Protein AF-A0AAP5N4C6-F1 (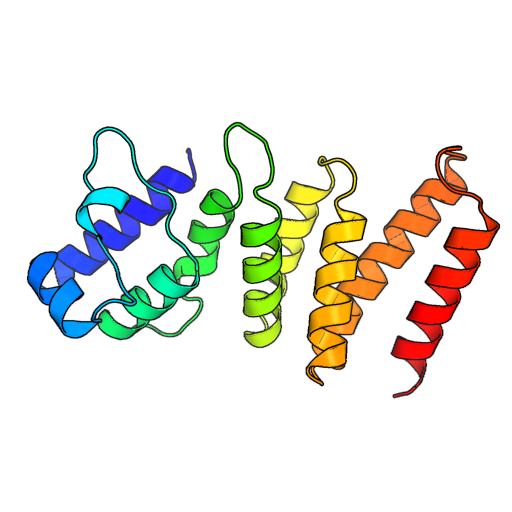afdb_monomer_lite)

Secondary structure (DSSP, 8-state):
--HHHHHHHHHHHHHHHTT--HHHHHHHHGGGT--HHHHHS-SSPPPPPHHHHHHHHHHTTPPTTTTHHHHGGGGEETTEE-HHHHHHHHHHHHHTT-HHHHHHHHHHHTTSTTHHHHHHHHHHHHHHTT-HHHHHHHHHHHHHHHHHHHHTT-TTS-HHHHHHHHHHHHHHHTT-

Organism: NCBI:txid1464

Radius of gyration: 18.82 Å; chains: 1; bounding box: 45×34×50 Å

Sequence (176 aa):
MDSRISLRDELEKAIAETGCTLSQLQEMGGSHVGNLSASLRGKTLRPITIKQLNKLTEVLGLPEGYYYEYYLAECFYKDRVARPRMGTFLYRCAELGKTELIMKAIDMLAECSRYTELLFSVAENLYMNGLLEESILFYEEVIEEEKYIILIGWPSVTIEFLESLSELMLKKITKQ

Structure (mmCIF, N/CA/C/O backbone):
data_AF-A0AAP5N4C6-F1
#
_entry.id   AF-A0AAP5N4C6-F1
#
loop_
_atom_site.group_PDB
_atom_site.id
_atom_site.type_symbol
_atom_site.label_atom_id
_atom_site.label_alt_id
_atom_site.label_comp_id
_atom_site.label_asym_id
_atom_site.label_entity_id
_atom_site.label_seq_id
_atom_site.pdbx_PDB_ins_code
_atom_site.Cartn_x
_atom_site.Cartn_y
_atom_site.Cartn_z
_atom_site.occupancy
_atom_site.B_iso_or_equiv
_atom_site.auth_seq_id
_atom_site.auth_comp_id
_atom_site.auth_asym_id
_atom_site.auth_atom_id
_atom_site.pdbx_PDB_model_num
ATOM 1 N N . MET A 1 1 ? -10.109 16.976 -1.025 1.00 41.62 1 MET A N 1
ATOM 2 C CA . MET A 1 1 ? -10.290 16.312 0.285 1.00 41.62 1 MET A CA 1
ATOM 3 C C . MET A 1 1 ? -9.014 15.535 0.551 1.00 41.62 1 MET A C 1
ATOM 5 O O . MET A 1 1 ? -8.606 14.811 -0.346 1.00 41.62 1 MET A O 1
ATOM 9 N N . ASP A 1 2 ? -8.334 15.753 1.680 1.00 55.31 2 ASP A N 1
ATOM 10 C CA . ASP A 1 2 ? -7.128 14.982 2.024 1.00 55.31 2 ASP A CA 1
ATOM 11 C C . ASP A 1 2 ? -7.552 13.522 2.217 1.00 55.31 2 ASP A C 1
ATOM 13 O O . ASP A 1 2 ? -8.283 13.198 3.150 1.00 55.31 2 ASP A O 1
ATOM 17 N N . SER A 1 3 ? -7.169 12.647 1.295 1.00 58.69 3 SER A N 1
ATOM 18 C CA . SER A 1 3 ? -7.581 11.242 1.275 1.00 58.69 3 SER A CA 1
ATOM 19 C C . SER A 1 3 ? -7.045 10.440 2.474 1.00 58.69 3 SER A C 1
ATOM 21 O O . SER A 1 3 ? -7.503 9.336 2.751 1.00 58.69 3 SER A O 1
ATOM 23 N N . ARG A 1 4 ? -6.126 11.013 3.264 1.00 58.88 4 ARG A N 1
ATOM 24 C CA . ARG A 1 4 ? -5.728 10.452 4.567 1.00 58.88 4 ARG A CA 1
ATOM 25 C C . ARG A 1 4 ? -6.768 10.686 5.661 1.00 58.88 4 ARG A C 1
ATOM 27 O O . ARG A 1 4 ? -6.834 9.906 6.613 1.00 58.88 4 ARG A O 1
ATOM 34 N N . ILE A 1 5 ? -7.570 11.743 5.543 1.00 64.62 5 ILE A N 1
ATOM 35 C CA . ILE A 1 5 ? -8.712 11.979 6.432 1.00 64.62 5 ILE A CA 1
ATOM 36 C C . ILE A 1 5 ? -9.802 10.945 6.115 1.00 64.62 5 ILE A C 1
ATOM 38 O O . ILE A 1 5 ? -10.310 10.311 7.033 1.00 64.62 5 ILE A O 1
ATOM 42 N N . SER A 1 6 ? -10.040 10.642 4.831 1.00 81.75 6 SER A N 1
ATOM 43 C CA . SER A 1 6 ? -11.092 9.693 4.442 1.00 81.75 6 SER A CA 1
ATOM 44 C C . SER A 1 6 ? -10.839 8.249 4.888 1.00 81.75 6 SER A C 1
ATOM 46 O O . SER A 1 6 ? -11.786 7.597 5.310 1.00 81.75 6 SER A O 1
ATOM 48 N N . LEU A 1 7 ? -9.595 7.742 4.893 1.00 89.75 7 LEU A N 1
ATOM 49 C CA . LEU A 1 7 ? -9.329 6.400 5.445 1.00 89.75 7 LEU A CA 1
ATOM 50 C C . LEU A 1 7 ? -9.734 6.302 6.920 1.00 89.75 7 LEU A C 1
ATOM 52 O O . LEU A 1 7 ? -10.310 5.304 7.347 1.00 89.75 7 LEU A O 1
ATOM 56 N N . ARG A 1 8 ? -9.383 7.314 7.716 1.00 89.62 8 ARG A N 1
ATOM 57 C CA . ARG A 1 8 ? -9.650 7.299 9.157 1.00 89.62 8 ARG A CA 1
ATOM 58 C C . ARG A 1 8 ? -11.140 7.427 9.423 1.00 89.62 8 ARG A C 1
ATOM 60 O O . ARG A 1 8 ? -11.640 6.647 10.220 1.00 89.62 8 ARG A O 1
ATOM 67 N N . ASP A 1 9 ? -11.831 8.310 8.708 1.00 89.06 9 ASP A N 1
ATOM 68 C CA . ASP A 1 9 ? -13.282 8.475 8.822 1.00 89.06 9 ASP A CA 1
ATOM 69 C C . ASP A 1 9 ? -14.028 7.166 8.509 1.00 89.06 9 ASP A C 1
ATOM 71 O O . ASP A 1 9 ? -14.894 6.745 9.277 1.00 89.06 9 ASP A O 1
ATOM 75 N N . GLU A 1 10 ? -13.650 6.469 7.431 1.00 91.56 10 GLU A N 1
ATOM 76 C CA . GLU A 1 10 ? -14.257 5.183 7.061 1.00 91.56 10 GLU A CA 1
ATOM 77 C C . GLU A 1 10 ? -13.972 4.081 8.090 1.00 91.56 10 GLU A C 1
ATOM 79 O O . GLU A 1 10 ? -14.859 3.294 8.429 1.00 91.56 10 GLU A O 1
ATOM 84 N N . LEU A 1 11 ? -12.752 4.036 8.637 1.00 91.38 11 LEU A N 1
ATOM 85 C CA . LEU A 1 11 ? -12.414 3.100 9.709 1.00 91.38 11 LEU A CA 1
ATOM 86 C C . LEU A 1 11 ? -13.175 3.420 10.998 1.00 91.38 11 LEU A C 1
ATOM 88 O O . LEU A 1 11 ? -13.686 2.509 11.641 1.00 91.38 11 LEU A O 1
ATOM 92 N N . GLU A 1 12 ? -13.275 4.689 11.392 1.00 90.12 12 GLU A N 1
ATOM 93 C CA . GLU A 1 12 ? -14.011 5.083 12.594 1.00 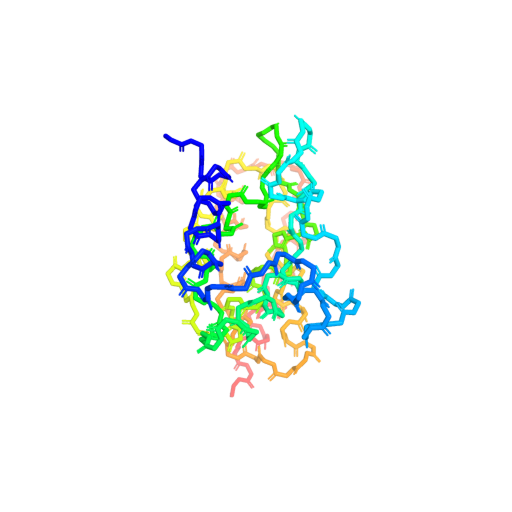90.12 12 GLU A CA 1
ATOM 94 C C . GLU A 1 12 ? -15.504 4.779 12.478 1.00 90.12 12 GLU A C 1
ATOM 96 O O . GLU A 1 12 ? -16.095 4.294 13.446 1.00 90.12 12 GLU A O 1
ATOM 101 N N . LYS A 1 13 ? -16.093 4.998 11.298 1.00 90.69 13 LYS A N 1
ATOM 102 C CA . LYS A 1 13 ? -17.480 4.638 11.009 1.00 90.69 13 LYS A CA 1
ATOM 103 C C . LYS A 1 13 ? -17.701 3.130 11.125 1.00 90.69 13 LYS A C 1
ATOM 105 O O . LYS A 1 13 ? -18.569 2.710 11.885 1.00 90.69 13 LYS A O 1
ATOM 110 N N . ALA A 1 14 ? -16.882 2.324 10.449 1.00 92.00 14 ALA A N 1
ATOM 111 C CA . ALA A 1 14 ? -16.999 0.868 10.504 1.00 92.00 14 ALA A CA 1
ATOM 112 C C . ALA A 1 14 ? -16.809 0.330 11.930 1.00 92.00 14 ALA A C 1
ATOM 114 O O . ALA A 1 14 ? -17.558 -0.529 12.384 1.00 92.00 14 ALA A O 1
ATOM 115 N N . ILE A 1 15 ? -15.855 0.885 12.682 1.00 90.31 15 ILE A N 1
ATOM 116 C CA . ILE A 1 15 ? -15.647 0.541 14.092 1.00 90.31 15 ILE A CA 1
ATOM 117 C C . ILE A 1 15 ? -16.883 0.890 14.927 1.00 90.31 15 ILE A C 1
ATOM 119 O O . ILE A 1 15 ? -17.305 0.078 15.748 1.00 90.31 15 ILE A O 1
ATOM 123 N N . ALA A 1 16 ? -17.487 2.063 14.728 1.00 89.62 16 ALA A N 1
ATOM 124 C CA . ALA A 1 16 ? -18.684 2.459 15.465 1.00 89.62 16 ALA A CA 1
ATOM 125 C C . ALA A 1 16 ? -19.870 1.515 15.198 1.00 89.62 16 ALA A C 1
ATOM 127 O O . ALA A 1 16 ? -20.607 1.187 16.128 1.00 89.62 16 ALA A O 1
ATOM 128 N N . GLU A 1 17 ? -20.014 1.028 13.964 1.00 91.94 17 GLU A N 1
ATOM 129 C CA . GLU A 1 17 ? -21.060 0.077 13.565 1.00 91.94 17 GLU A CA 1
ATOM 130 C C . GLU A 1 17 ? -20.915 -1.298 14.241 1.00 91.94 17 GLU A C 1
ATOM 132 O O . GLU A 1 17 ? -21.917 -1.977 14.457 1.00 91.94 17 GLU A O 1
ATOM 137 N N . THR A 1 18 ? -19.705 -1.693 14.662 1.00 88.88 18 THR A N 1
ATOM 138 C CA . THR A 1 18 ? -19.505 -2.947 15.421 1.00 88.88 18 THR A CA 1
ATOM 139 C C . THR A 1 18 ? -20.046 -2.892 16.853 1.00 88.88 18 THR A C 1
ATOM 141 O O . THR A 1 18 ? -20.232 -3.931 17.483 1.00 88.88 18 THR A O 1
ATOM 144 N N . GLY A 1 19 ? -20.238 -1.691 17.414 1.00 88.19 19 GLY A N 1
ATOM 145 C CA . GLY A 1 19 ? -20.528 -1.499 18.839 1.00 88.19 19 GLY A CA 1
ATOM 146 C C . GLY A 1 19 ? -19.347 -1.793 19.779 1.00 88.19 19 GLY A C 1
ATOM 147 O O . GLY A 1 19 ? -19.492 -1.673 20.997 1.00 88.19 19 GLY A O 1
ATOM 148 N N . CYS A 1 20 ? -18.174 -2.155 19.249 1.00 86.62 20 CYS A N 1
ATOM 149 C CA . CYS A 1 20 ? -16.971 -2.406 20.033 1.00 86.62 20 CYS A CA 1
ATOM 150 C C . CYS A 1 20 ? -16.192 -1.117 20.323 1.00 86.62 20 CYS A C 1
ATOM 152 O O . CYS A 1 20 ? -16.121 -0.180 19.527 1.00 86.62 20 CYS A O 1
ATOM 154 N N . THR A 1 21 ? -15.519 -1.091 21.471 1.00 86.25 21 THR A N 1
ATOM 155 C CA . THR A 1 21 ? -14.496 -0.082 21.764 1.00 86.25 21 THR A CA 1
ATOM 156 C C . THR A 1 21 ? -13.195 -0.395 21.019 1.00 86.25 21 THR A C 1
ATOM 158 O O . THR A 1 21 ? -12.907 -1.549 20.698 1.00 86.25 21 THR A O 1
ATOM 161 N N . LEU A 1 22 ? -12.344 0.620 20.814 1.00 84.19 22 LEU A N 1
ATOM 162 C CA . LEU A 1 22 ? -11.013 0.419 20.222 1.00 84.19 22 LEU A CA 1
ATOM 163 C C . LEU A 1 22 ? -10.186 -0.620 20.991 1.00 84.19 22 LEU A C 1
ATOM 165 O O . LEU A 1 22 ? -9.530 -1.446 20.369 1.00 84.19 22 LEU A O 1
ATOM 169 N N . SER A 1 23 ? -10.263 -0.625 22.327 1.00 84.31 23 SER A N 1
ATOM 170 C CA . SER A 1 23 ? -9.534 -1.593 23.156 1.00 84.31 23 SER A CA 1
ATOM 171 C C . SER A 1 23 ? -9.979 -3.031 22.889 1.00 84.31 23 SER A C 1
ATOM 173 O O . SER A 1 23 ? -9.135 -3.918 22.815 1.00 84.31 23 SER A O 1
ATOM 175 N N . GLN A 1 24 ? -11.283 -3.260 22.710 1.00 86.94 24 GLN A N 1
ATOM 176 C CA . GLN A 1 24 ? -11.820 -4.588 22.399 1.00 86.94 24 GLN A CA 1
ATOM 177 C C . GLN A 1 24 ? -11.373 -5.056 21.011 1.00 86.94 24 GLN A C 1
ATOM 179 O O . GLN A 1 24 ? -10.932 -6.190 20.860 1.00 86.94 24 GLN A O 1
ATOM 184 N N . LEU A 1 25 ? -11.388 -4.175 20.006 1.00 84.81 25 LEU A N 1
ATOM 185 C CA . LEU A 1 25 ? -10.890 -4.515 18.667 1.00 84.81 25 LEU A CA 1
ATOM 186 C C . LEU A 1 25 ? -9.388 -4.820 18.657 1.00 84.81 25 LEU A C 1
ATOM 188 O O . LEU A 1 25 ? -8.933 -5.721 17.953 1.00 84.81 25 LEU A O 1
ATOM 192 N N . GLN A 1 26 ? -8.608 -4.087 19.452 1.00 85.38 26 GLN A N 1
ATOM 193 C CA . GLN A 1 26 ? -7.185 -4.367 19.629 1.00 85.38 26 GLN A CA 1
ATOM 194 C C . GLN A 1 26 ? -6.945 -5.719 20.304 1.00 85.38 26 GLN A C 1
ATOM 196 O O . GLN A 1 26 ? -6.002 -6.411 19.938 1.00 85.38 26 GLN A O 1
ATOM 201 N N . GLU A 1 27 ? -7.784 -6.105 21.265 1.00 85.81 27 GLU A N 1
ATOM 202 C CA . GLU A 1 27 ? -7.718 -7.420 21.902 1.00 85.81 27 GLU A CA 1
ATOM 203 C C . GLU A 1 27 ? -8.055 -8.537 20.903 1.00 85.81 27 GLU A C 1
ATOM 205 O O . GLU A 1 27 ? -7.293 -9.493 20.777 1.00 85.81 27 GLU A O 1
ATOM 210 N N . MET A 1 28 ? -9.117 -8.364 20.108 1.00 84.62 28 MET A N 1
ATOM 211 C CA . MET A 1 28 ? -9.526 -9.319 19.068 1.00 84.62 28 MET A CA 1
ATOM 212 C C . MET A 1 28 ? -8.455 -9.519 17.988 1.00 84.62 28 MET A C 1
ATOM 214 O O . MET A 1 28 ? -8.214 -10.638 17.540 1.00 84.62 28 MET A O 1
ATOM 218 N N . GLY A 1 29 ? -7.802 -8.440 17.552 1.00 80.00 29 GLY A N 1
ATOM 219 C CA . GLY A 1 29 ? -6.779 -8.497 16.508 1.00 80.00 29 GLY A CA 1
ATOM 220 C C . GLY A 1 29 ? -5.340 -8.660 17.007 1.00 80.00 29 GLY A C 1
ATOM 221 O O . GLY A 1 29 ? -4.415 -8.799 16.197 1.00 80.00 29 GLY A O 1
ATOM 222 N N . GLY A 1 30 ? -5.140 -8.641 18.324 1.00 80.88 30 GLY A N 1
ATOM 223 C CA . GLY A 1 30 ? -3.848 -8.767 18.983 1.00 80.88 30 GLY A CA 1
ATOM 224 C C . GLY A 1 30 ? -2.838 -7.669 18.622 1.00 80.88 30 GLY A C 1
ATOM 225 O O . GLY A 1 30 ? -3.158 -6.578 18.141 1.00 80.88 30 GLY A O 1
ATOM 226 N N . SER A 1 31 ? -1.554 -7.976 18.822 1.00 77.25 31 SER A N 1
ATOM 227 C CA . SER A 1 31 ? -0.446 -7.030 18.616 1.00 77.25 31 SER A CA 1
ATOM 228 C C . SER A 1 31 ? -0.308 -6.526 17.171 1.00 77.25 31 SER A C 1
ATOM 230 O O . SER A 1 31 ? 0.305 -5.482 16.945 1.00 77.25 31 SER A O 1
ATOM 232 N N . HIS A 1 32 ? -0.890 -7.227 16.194 1.00 75.25 32 HIS A N 1
ATOM 233 C CA . HIS A 1 32 ? -0.820 -6.878 14.774 1.00 75.25 32 HIS A CA 1
ATOM 234 C C . HIS A 1 32 ? -1.765 -5.751 14.358 1.00 75.25 32 HIS A C 1
ATOM 236 O O . HIS A 1 32 ? -1.449 -5.047 13.402 1.00 75.25 32 HIS A O 1
ATOM 242 N N . VAL A 1 33 ? -2.860 -5.527 15.089 1.00 77.62 33 VAL A N 1
ATOM 243 C CA . VAL A 1 33 ? -3.692 -4.321 14.934 1.00 77.62 33 VAL A CA 1
ATOM 244 C C . VAL A 1 33 ? -2.971 -3.096 15.516 1.00 77.62 33 VAL A C 1
ATOM 246 O O . VAL A 1 33 ? -3.059 -1.984 14.992 1.00 77.62 33 VAL A O 1
ATOM 249 N N . GLY A 1 34 ? -2.143 -3.308 16.543 1.00 77.75 34 GLY A N 1
ATOM 250 C CA . GLY A 1 34 ? -1.327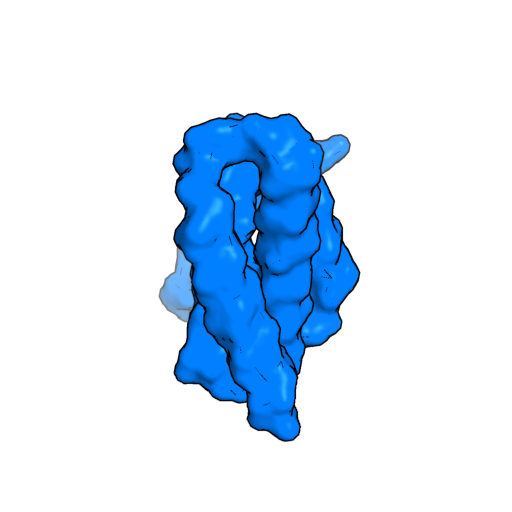 -2.269 17.167 1.00 77.75 34 GLY A CA 1
ATOM 251 C C . GLY A 1 34 ? -2.157 -1.245 17.945 1.00 77.75 34 GLY A C 1
ATOM 252 O O . GLY A 1 34 ? -3.291 -1.506 18.337 1.00 77.75 34 GLY A O 1
ATOM 253 N N . ASN A 1 35 ? -1.583 -0.067 18.216 1.00 81.00 35 ASN A N 1
ATOM 254 C CA . ASN A 1 35 ? -2.288 1.007 18.923 1.00 81.00 35 ASN A CA 1
ATOM 255 C C . ASN A 1 35 ? -3.193 1.808 17.971 1.00 81.00 35 ASN A C 1
ATOM 257 O O . ASN A 1 35 ? -2.735 2.767 17.341 1.00 81.00 35 ASN A O 1
ATOM 261 N N . LEU A 1 36 ? -4.470 1.416 17.880 1.00 79.31 36 LEU A N 1
ATOM 262 C CA . LEU A 1 36 ? -5.457 2.083 17.022 1.00 79.31 36 LEU A CA 1
ATOM 263 C C . LEU A 1 36 ? -5.688 3.537 17.429 1.00 79.31 36 LEU A C 1
ATOM 265 O O . LEU A 1 36 ? -5.740 4.407 16.564 1.00 79.31 36 LEU A O 1
ATOM 269 N N . SER A 1 37 ? -5.737 3.833 18.730 1.00 81.00 37 SER A N 1
ATOM 270 C CA . SER A 1 37 ? -5.960 5.195 19.231 1.00 81.00 37 SER A CA 1
ATOM 271 C C . SER A 1 37 ? -4.905 6.180 18.723 1.00 81.00 37 SER A C 1
ATOM 273 O O . SER A 1 37 ? -5.239 7.299 18.342 1.00 81.00 37 SER A O 1
ATOM 275 N N . ALA A 1 38 ? -3.640 5.757 18.641 1.00 83.06 38 ALA A N 1
ATOM 276 C CA . ALA A 1 38 ? -2.556 6.588 18.113 1.00 83.06 38 ALA A CA 1
ATOM 277 C C . ALA A 1 38 ? -2.661 6.857 16.599 1.00 83.06 38 ALA A C 1
ATOM 279 O O . ALA A 1 38 ? -2.058 7.811 16.103 1.00 83.06 38 ALA A O 1
ATOM 280 N N . SER A 1 39 ? -3.396 6.017 15.870 1.00 85.75 39 SER A N 1
ATOM 281 C CA . SER A 1 39 ? -3.545 6.106 14.414 1.00 85.75 39 SER A CA 1
ATOM 282 C C . SER A 1 39 ? -4.865 6.758 13.991 1.00 85.75 39 SER A C 1
ATOM 284 O O . SER A 1 39 ? -4.914 7.338 12.909 1.00 85.75 39 SER A O 1
ATOM 286 N N . LEU A 1 40 ? -5.897 6.694 14.844 1.00 84.31 40 LEU A N 1
ATOM 287 C CA . LEU A 1 40 ? -7.256 7.172 14.560 1.00 84.31 40 LEU A CA 1
ATOM 288 C C . LEU A 1 40 ? -7.644 8.448 15.331 1.00 84.31 40 LEU A C 1
ATOM 290 O O . LEU A 1 40 ? -8.275 9.319 14.754 1.00 84.31 40 LEU A O 1
ATOM 294 N N . ARG A 1 41 ? -7.243 8.611 16.605 1.00 80.06 41 ARG A N 1
ATOM 295 C CA . ARG A 1 41 ? -7.815 9.638 17.516 1.00 80.06 41 ARG A CA 1
ATOM 296 C C . ARG A 1 41 ? -6.809 10.625 18.126 1.00 80.06 41 ARG A C 1
ATOM 298 O O . ARG A 1 41 ? -7.105 11.296 19.113 1.00 80.06 41 ARG A O 1
ATOM 305 N N . GLY A 1 42 ? -5.593 10.705 17.589 1.00 68.94 42 GLY A N 1
ATOM 306 C CA . GLY A 1 42 ? -4.510 11.534 18.134 1.00 68.94 42 GLY A CA 1
ATOM 307 C C . GLY A 1 42 ? -4.402 12.939 17.526 1.00 68.94 42 GLY A C 1
ATOM 308 O O . GLY A 1 42 ? -4.766 13.158 16.378 1.00 68.94 42 GLY A O 1
ATOM 309 N N . LYS A 1 43 ? -3.787 13.880 18.264 1.00 71.25 43 LYS A N 1
ATOM 310 C CA . LYS A 1 43 ? -3.408 15.218 17.746 1.00 71.25 43 LYS A CA 1
ATOM 311 C C . LYS A 1 43 ? -2.396 15.135 16.592 1.00 71.25 43 LYS A C 1
ATOM 313 O O . LYS A 1 43 ? -2.428 15.949 15.677 1.00 71.25 43 LYS A O 1
ATOM 318 N N . THR A 1 44 ? -1.512 14.140 16.654 1.00 74.88 44 THR A N 1
ATOM 319 C CA . THR A 1 44 ? -0.622 13.738 15.561 1.00 74.88 44 THR A CA 1
ATOM 320 C C . THR A 1 44 ? -0.938 12.289 15.234 1.00 74.88 44 THR A C 1
ATOM 322 O O . THR A 1 44 ? -0.681 11.403 16.051 1.00 74.88 44 THR A O 1
ATOM 325 N N . LEU A 1 45 ? -1.506 12.054 14.057 1.00 81.94 45 LEU A N 1
ATOM 326 C CA . LEU A 1 45 ? -1.930 10.727 13.631 1.00 81.94 45 LEU A CA 1
ATOM 327 C C . LEU A 1 45 ? -0.725 9.924 13.141 1.00 81.94 45 LEU A C 1
ATOM 329 O O . LEU A 1 45 ? 0.009 10.358 12.248 1.00 81.94 45 LEU A O 1
ATOM 333 N N . ARG A 1 46 ? -0.505 8.748 13.735 1.00 83.75 46 ARG A N 1
ATOM 334 C CA . ARG A 1 46 ? 0.505 7.815 13.230 1.00 83.75 46 ARG A CA 1
ATOM 335 C C . ARG A 1 46 ? 0.029 7.212 11.900 1.00 83.75 46 ARG A C 1
ATOM 337 O O . ARG A 1 46 ? -1.163 6.919 11.767 1.00 83.75 46 ARG A O 1
ATOM 344 N N . PRO A 1 47 ? 0.932 7.010 10.925 1.00 83.56 47 PRO A N 1
ATOM 345 C CA . PRO A 1 47 ? 0.584 6.299 9.703 1.00 83.56 47 PRO A CA 1
ATOM 346 C C . PRO A 1 47 ? 0.143 4.869 10.010 1.00 83.56 47 PRO A C 1
ATOM 348 O O . PRO A 1 47 ? 0.780 4.187 10.818 1.00 83.56 47 PRO A O 1
ATOM 351 N N . ILE A 1 48 ? -0.902 4.410 9.330 1.00 88.94 48 ILE A N 1
ATOM 352 C CA . ILE A 1 48 ? -1.358 3.021 9.424 1.00 88.94 48 ILE A CA 1
ATOM 353 C C . ILE A 1 48 ? -0.480 2.181 8.489 1.00 88.94 48 ILE A C 1
ATOM 355 O O . ILE A 1 48 ? -0.247 2.548 7.337 1.00 88.94 48 ILE A O 1
ATOM 359 N N . THR A 1 49 ? 0.067 1.063 8.964 1.00 89.44 49 THR A N 1
ATOM 360 C CA . THR A 1 49 ? 0.755 0.106 8.076 1.00 89.44 49 THR A CA 1
ATOM 361 C C . THR A 1 49 ? -0.261 -0.787 7.369 1.00 89.44 49 THR A C 1
ATOM 363 O O . THR A 1 49 ? -1.317 -1.076 7.925 1.00 89.44 49 THR A O 1
ATOM 366 N N . ILE A 1 50 ? 0.061 -1.282 6.173 1.00 92.38 50 ILE A N 1
ATOM 367 C CA . ILE A 1 50 ? -0.857 -2.151 5.424 1.00 92.38 50 ILE A CA 1
ATOM 368 C C . ILE A 1 50 ? -1.172 -3.444 6.186 1.00 92.38 50 ILE A C 1
ATOM 370 O O . ILE A 1 50 ? -2.300 -3.915 6.172 1.00 92.38 50 ILE A O 1
ATOM 374 N N . LYS A 1 51 ? -0.208 -3.958 6.963 1.00 90.75 51 LYS A N 1
ATOM 375 C CA . LYS A 1 51 ? -0.412 -5.108 7.852 1.00 90.75 51 LYS A CA 1
ATOM 376 C C . LYS A 1 51 ? -1.443 -4.813 8.944 1.00 90.75 51 LYS A C 1
ATOM 378 O O . LYS A 1 51 ? -2.306 -5.646 9.203 1.00 90.75 51 LYS A O 1
ATOM 383 N N . GLN A 1 52 ? -1.361 -3.636 9.570 1.00 91.38 52 GLN A N 1
ATOM 384 C CA . GLN A 1 52 ? -2.357 -3.204 10.555 1.00 91.38 52 GLN A CA 1
ATOM 385 C C . GLN A 1 52 ? -3.727 -3.015 9.911 1.00 91.38 52 GLN A C 1
ATOM 387 O O . GLN A 1 52 ? -4.718 -3.457 10.482 1.00 91.38 52 GLN A O 1
ATOM 392 N N . LEU A 1 53 ? -3.778 -2.402 8.723 1.00 93.69 53 LEU A N 1
ATOM 393 C CA . LEU A 1 53 ? -5.022 -2.218 7.983 1.00 93.69 53 LEU A CA 1
ATOM 394 C C . LEU A 1 53 ? -5.670 -3.563 7.655 1.00 93.69 53 LEU A C 1
ATOM 396 O O . LEU A 1 53 ? -6.839 -3.754 7.966 1.00 93.69 53 LEU A O 1
ATOM 400 N N . ASN A 1 54 ? -4.915 -4.502 7.085 1.00 93.62 54 ASN A N 1
ATOM 401 C CA . ASN A 1 54 ? -5.406 -5.837 6.752 1.00 93.62 54 ASN A CA 1
ATOM 402 C C . ASN A 1 54 ? -5.946 -6.551 7.991 1.00 93.62 54 ASN A C 1
ATOM 404 O O . ASN A 1 54 ? -7.052 -7.081 7.955 1.00 93.62 54 ASN A O 1
ATOM 408 N N . LYS A 1 55 ? -5.212 -6.506 9.112 1.00 92.56 55 LYS A N 1
ATOM 409 C CA . LYS A 1 55 ? -5.670 -7.157 10.342 1.00 92.56 55 LYS A CA 1
ATOM 410 C C . LYS A 1 55 ? -6.923 -6.500 10.915 1.00 92.56 55 LYS A C 1
ATOM 412 O O . LYS A 1 55 ? -7.813 -7.200 11.381 1.00 92.56 55 LYS A O 1
ATOM 417 N N . LEU A 1 56 ? -7.015 -5.172 10.870 1.00 91.81 56 LEU A N 1
ATOM 418 C CA . LEU A 1 56 ? -8.223 -4.461 11.279 1.00 91.81 56 LEU A CA 1
ATOM 419 C C . LEU A 1 56 ? -9.408 -4.812 10.368 1.00 91.81 56 LEU A C 1
ATOM 421 O O . LEU A 1 56 ? -10.490 -5.085 10.866 1.00 91.81 56 LEU A O 1
ATOM 425 N N . THR A 1 57 ? -9.188 -4.869 9.055 1.00 93.81 57 THR A N 1
ATOM 426 C CA . THR A 1 57 ? -10.198 -5.253 8.054 1.00 93.81 57 THR A CA 1
ATOM 427 C C . THR A 1 57 ? -10.734 -6.662 8.326 1.00 93.81 57 THR A C 1
ATOM 429 O O . THR A 1 57 ? -11.944 -6.865 8.335 1.00 93.81 57 THR A O 1
ATOM 432 N N . GLU A 1 58 ? -9.846 -7.606 8.652 1.00 93.19 58 GLU A N 1
ATOM 433 C CA . GLU A 1 58 ? -10.206 -8.971 9.054 1.00 93.19 58 GLU A CA 1
ATOM 434 C C . GLU A 1 58 ? -11.053 -8.989 10.337 1.00 93.19 58 GLU A C 1
ATOM 436 O O . GLU A 1 58 ? -12.083 -9.656 10.383 1.00 93.19 58 GLU A O 1
ATOM 441 N N . VAL A 1 59 ? -10.661 -8.230 11.371 1.00 91.50 59 VAL A N 1
ATOM 442 C CA . VAL A 1 59 ? -11.429 -8.118 12.629 1.00 91.50 59 VAL A CA 1
ATOM 443 C C . VAL A 1 59 ? -12.819 -7.519 12.389 1.00 91.50 59 VAL A C 1
ATOM 445 O O . VAL A 1 59 ? -13.772 -7.899 13.066 1.00 91.50 59 VAL A O 1
ATOM 448 N N . LEU A 1 60 ? -12.949 -6.621 11.411 1.00 91.75 60 LEU A N 1
ATOM 449 C CA . LEU A 1 60 ? -14.225 -6.049 10.974 1.00 91.75 60 LEU A CA 1
ATOM 450 C C . LEU A 1 60 ? -15.047 -7.008 10.088 1.00 91.75 60 LEU A C 1
ATOM 452 O O . LEU A 1 60 ? -16.145 -6.652 9.671 1.00 91.75 60 LEU A O 1
ATOM 456 N N . GLY A 1 61 ? -14.543 -8.212 9.792 1.00 92.75 61 GLY A N 1
ATOM 457 C CA . GLY A 1 61 ? -15.227 -9.202 8.957 1.00 92.75 61 GLY A CA 1
ATOM 458 C C . GLY A 1 61 ? -15.275 -8.836 7.470 1.00 92.75 61 GLY A C 1
ATOM 459 O O . GLY A 1 61 ? -16.121 -9.349 6.739 1.00 92.75 61 GLY A O 1
ATOM 460 N N . LEU A 1 62 ? -14.392 -7.943 7.021 1.00 95.25 62 LEU A N 1
ATOM 461 C CA . LEU A 1 62 ? -14.319 -7.463 5.645 1.00 95.25 62 LEU A CA 1
ATOM 462 C C . LEU A 1 62 ? -13.192 -8.178 4.877 1.00 95.25 62 LEU A C 1
ATOM 464 O O . LEU A 1 62 ? -12.202 -8.605 5.480 1.00 95.25 62 LEU A O 1
ATOM 468 N N . PRO A 1 63 ? -13.307 -8.319 3.543 1.00 95.31 63 PRO A N 1
ATOM 469 C CA . PRO A 1 63 ? -12.273 -8.961 2.738 1.00 95.31 63 PRO A CA 1
ATOM 470 C C . PRO A 1 63 ? -10.998 -8.113 2.674 1.00 95.31 63 PRO A C 1
ATOM 472 O O . PRO A 1 63 ? -11.040 -6.880 2.718 1.00 95.31 63 PRO A O 1
ATOM 475 N N . GLU A 1 64 ? -9.848 -8.766 2.507 1.00 95.44 64 GLU A N 1
ATOM 476 C CA . GLU A 1 64 ? -8.594 -8.048 2.288 1.00 95.44 64 GLU A CA 1
ATOM 477 C C . GLU A 1 64 ? -8.685 -7.138 1.050 1.00 95.44 64 GLU A C 1
ATOM 479 O O . GLU A 1 64 ? -9.324 -7.462 0.048 1.00 95.44 64 GLU A O 1
ATOM 484 N N . GLY A 1 65 ? -8.066 -5.960 1.125 1.00 95.88 65 GLY A N 1
ATOM 485 C CA . GLY A 1 65 ? -8.106 -4.976 0.048 1.00 95.88 65 GLY A CA 1
ATOM 486 C C . GLY A 1 65 ? -9.324 -4.052 0.081 1.00 95.88 65 GLY A C 1
ATOM 487 O O . GLY A 1 65 ? -9.374 -3.120 -0.720 1.00 95.88 65 GLY A O 1
ATOM 488 N N . TYR A 1 66 ? -10.278 -4.250 1.003 1.00 96.31 66 TYR A N 1
ATOM 489 C CA . TYR A 1 66 ? -11.487 -3.420 1.110 1.00 96.31 66 TYR A CA 1
ATOM 490 C C . TYR A 1 66 ? -11.171 -1.920 1.232 1.00 96.31 66 TYR A C 1
ATOM 492 O O . TYR A 1 66 ? -11.752 -1.100 0.531 1.00 96.31 66 TYR A O 1
ATOM 500 N N . TYR A 1 67 ? -10.190 -1.558 2.062 1.00 95.38 67 TYR A N 1
ATOM 501 C CA . TYR A 1 67 ? -9.812 -0.160 2.298 1.00 95.38 67 TYR A CA 1
ATOM 502 C C . TYR A 1 67 ? -8.649 0.345 1.428 1.00 95.38 67 TYR A C 1
ATOM 504 O O . TYR A 1 67 ? -8.127 1.432 1.679 1.00 95.38 67 TYR A O 1
ATOM 512 N N . TYR A 1 68 ? -8.193 -0.413 0.425 1.00 95.62 68 TYR A N 1
ATOM 513 C CA . TYR A 1 68 ? -6.964 -0.072 -0.309 1.00 95.62 68 TYR A CA 1
ATOM 514 C C . TYR A 1 68 ? -7.074 1.219 -1.116 1.00 95.62 68 TYR A C 1
ATOM 516 O O . TYR A 1 68 ? -6.097 1.961 -1.206 1.00 95.62 68 TYR A O 1
ATOM 524 N N . GLU A 1 69 ? -8.265 1.542 -1.617 1.00 92.62 69 GLU A N 1
ATOM 525 C CA . GLU A 1 69 ? -8.491 2.808 -2.312 1.00 92.62 69 GLU A CA 1
ATOM 526 C C . GLU A 1 69 ? -8.223 4.020 -1.405 1.00 92.62 69 GLU A C 1
ATOM 528 O O . GLU A 1 69 ? -7.562 4.976 -1.813 1.00 92.62 69 GLU A O 1
ATOM 533 N N . TYR A 1 70 ? -8.663 3.948 -0.147 1.00 91.69 70 TYR A N 1
ATOM 534 C CA . TYR A 1 70 ? -8.392 4.974 0.858 1.00 91.69 70 TYR A CA 1
ATOM 535 C C . TYR A 1 70 ? -6.935 4.929 1.343 1.00 91.69 70 TYR A C 1
ATOM 537 O O . TYR A 1 70 ? -6.337 5.961 1.650 1.00 91.69 70 TYR A O 1
ATOM 545 N N . TYR A 1 71 ? -6.333 3.738 1.387 1.00 93.31 71 TYR A N 1
ATOM 546 C CA . TYR A 1 71 ? -4.963 3.546 1.859 1.00 93.31 71 TYR A CA 1
ATOM 547 C C . TYR A 1 71 ? -3.893 4.139 0.941 1.00 93.31 71 TYR A C 1
ATOM 549 O O . TYR A 1 71 ? -2.827 4.514 1.429 1.00 93.31 71 TYR A O 1
ATOM 557 N N . LEU A 1 72 ? -4.152 4.273 -0.364 1.00 91.50 72 LEU A N 1
ATOM 558 C CA . LEU A 1 72 ? -3.190 4.863 -1.303 1.00 91.50 72 LEU A CA 1
ATOM 559 C C . LEU A 1 72 ? -2.674 6.228 -0.810 1.00 91.50 72 LEU A C 1
ATOM 561 O O . LEU A 1 72 ? -1.480 6.515 -0.873 1.00 91.50 72 LEU A O 1
ATOM 565 N N . ALA A 1 73 ? -3.548 7.023 -0.198 1.00 86.81 73 ALA A N 1
ATOM 566 C CA . ALA A 1 73 ? -3.209 8.303 0.411 1.00 86.81 73 ALA A CA 1
ATOM 567 C C . ALA A 1 73 ? -2.171 8.205 1.539 1.00 86.81 73 ALA A C 1
ATOM 569 O O . ALA A 1 73 ? -1.310 9.075 1.683 1.00 86.81 73 ALA A O 1
ATOM 570 N N . GLU A 1 74 ? -2.219 7.135 2.338 1.00 87.31 74 GLU A N 1
ATOM 571 C CA . GLU A 1 74 ? -1.245 6.882 3.404 1.00 87.31 74 GLU A CA 1
ATOM 572 C C . GLU A 1 74 ? 0.156 6.637 2.843 1.00 87.31 74 GLU A C 1
ATOM 574 O O . GLU A 1 74 ? 1.137 6.805 3.567 1.00 87.31 74 GLU A O 1
ATOM 579 N N . CYS A 1 75 ? 0.293 6.275 1.565 1.00 90.50 75 CYS A N 1
ATOM 580 C CA . CYS A 1 75 ? 1.589 6.099 0.912 1.00 90.50 75 CYS A CA 1
ATOM 581 C C . CYS A 1 75 ? 2.323 7.422 0.653 1.00 90.50 75 CYS A C 1
ATOM 583 O O . CYS A 1 75 ? 3.510 7.390 0.326 1.00 90.50 75 CYS A O 1
ATOM 585 N N . PHE A 1 76 ? 1.683 8.569 0.894 1.00 86.31 76 PHE A N 1
ATOM 586 C CA . PHE A 1 76 ? 2.271 9.894 0.727 1.00 86.31 76 PHE A CA 1
ATOM 587 C C . PHE A 1 76 ? 2.393 10.639 2.066 1.00 86.31 76 PHE A C 1
ATOM 589 O O . PHE A 1 76 ? 1.536 10.574 2.953 1.00 86.31 76 PHE A O 1
ATOM 596 N N . TYR A 1 77 ? 3.490 11.378 2.238 1.00 81.38 77 TYR A N 1
ATOM 597 C CA . TYR A 1 77 ? 3.719 12.249 3.386 1.00 81.38 77 TYR A CA 1
ATOM 598 C C . TYR A 1 77 ? 4.416 13.545 2.972 1.00 81.38 77 TYR A C 1
ATOM 600 O O . TYR A 1 77 ? 5.546 13.505 2.494 1.00 81.38 77 TYR A O 1
ATOM 608 N N . LYS A 1 78 ? 3.754 14.690 3.213 1.00 78.81 78 LYS A N 1
ATOM 609 C CA . LYS A 1 78 ? 4.229 16.029 2.809 1.00 78.81 78 LYS A CA 1
ATOM 610 C C . LYS A 1 78 ? 4.667 16.044 1.337 1.00 78.81 78 LYS A C 1
ATOM 612 O O . LYS A 1 78 ? 5.807 16.389 1.039 1.00 78.81 78 LYS A O 1
ATOM 617 N N . ASP A 1 79 ? 3.782 15.546 0.473 1.00 75.25 79 ASP A N 1
ATOM 618 C CA . ASP A 1 79 ? 3.966 15.471 -0.984 1.00 75.25 79 ASP A CA 1
ATOM 619 C C . ASP A 1 79 ? 5.171 14.631 -1.435 1.00 75.25 79 ASP A C 1
ATOM 621 O O . ASP A 1 79 ? 5.689 14.779 -2.536 1.00 75.25 79 ASP A O 1
ATOM 625 N N . ARG A 1 80 ? 5.637 13.718 -0.573 1.00 84.56 80 ARG A N 1
ATOM 626 C CA . ARG A 1 80 ? 6.669 12.733 -0.902 1.00 84.56 80 ARG A CA 1
ATOM 627 C C . ARG A 1 80 ? 6.147 11.323 -0.719 1.00 84.56 80 ARG A C 1
ATOM 629 O O . ARG A 1 80 ? 5.473 11.017 0.265 1.00 84.56 80 ARG A O 1
ATOM 636 N N . VAL A 1 81 ? 6.540 10.444 -1.629 1.00 89.94 81 VAL A N 1
ATOM 637 C CA . VAL A 1 81 ? 6.230 9.017 -1.560 1.00 89.94 81 VAL A CA 1
ATOM 638 C C . VAL A 1 81 ? 7.010 8.367 -0.422 1.00 89.94 81 VAL A C 1
ATOM 640 O O . VAL A 1 81 ? 8.243 8.396 -0.374 1.00 89.94 81 VAL A O 1
ATOM 643 N N . ALA A 1 82 ? 6.296 7.700 0.477 1.00 91.56 82 ALA A N 1
ATOM 644 C CA . ALA A 1 82 ? 6.881 6.771 1.427 1.00 91.56 82 ALA A CA 1
ATOM 645 C C . ALA A 1 82 ? 7.187 5.446 0.706 1.00 91.56 82 ALA A C 1
ATOM 647 O O . ALA A 1 82 ? 6.409 4.497 0.792 1.00 91.56 82 ALA A O 1
ATOM 648 N N . ARG A 1 83 ? 8.328 5.383 -0.000 1.00 92.06 83 ARG A N 1
ATOM 649 C CA . ARG A 1 83 ? 8.708 4.260 -0.890 1.00 92.06 83 ARG A CA 1
ATOM 650 C C . ARG A 1 83 ? 8.486 2.864 -0.284 1.00 92.06 83 ARG A C 1
ATOM 652 O O . ARG A 1 83 ? 7.865 2.054 -0.962 1.00 92.06 83 ARG A O 1
ATOM 659 N N . PRO A 1 84 ? 8.872 2.568 0.977 1.00 91.88 84 PRO A N 1
ATOM 660 C CA . PRO A 1 84 ? 8.619 1.244 1.553 1.00 91.88 84 PRO A CA 1
ATOM 661 C C . PRO A 1 84 ? 7.125 0.898 1.661 1.00 91.88 84 PRO A C 1
ATOM 663 O O . PRO A 1 84 ? 6.722 -0.240 1.427 1.00 91.88 84 PRO A O 1
ATOM 666 N N . ARG A 1 85 ? 6.287 1.887 1.997 1.00 93.12 85 ARG A N 1
ATOM 667 C CA . ARG A 1 85 ? 4.838 1.703 2.131 1.00 93.12 85 ARG A CA 1
ATOM 668 C C . ARG A 1 85 ? 4.187 1.535 0.765 1.00 93.12 85 ARG A C 1
ATOM 670 O O . ARG A 1 85 ? 3.401 0.612 0.602 1.00 93.12 85 ARG A O 1
ATOM 677 N N . MET A 1 86 ? 4.575 2.372 -0.198 1.00 95.19 86 MET A N 1
ATOM 678 C CA . MET A 1 86 ? 4.097 2.271 -1.573 1.00 95.19 86 MET A CA 1
ATOM 679 C C . MET A 1 86 ? 4.477 0.927 -2.204 1.00 95.19 86 MET A C 1
ATOM 681 O O . MET A 1 86 ? 3.618 0.263 -2.764 1.00 95.19 86 MET A O 1
ATOM 685 N N . GLY A 1 87 ? 5.722 0.467 -2.044 1.00 96.06 87 GLY A N 1
ATOM 686 C CA . GLY A 1 87 ? 6.142 -0.837 -2.567 1.00 96.06 87 GLY A CA 1
ATOM 687 C C . GLY A 1 87 ? 5.333 -1.994 -1.980 1.00 96.06 87 GLY A C 1
ATOM 688 O O . GLY A 1 87 ? 4.857 -2.850 -2.717 1.00 96.06 87 GLY A O 1
ATOM 689 N N . THR A 1 88 ? 5.093 -1.979 -0.662 1.00 96.12 88 THR A N 1
ATOM 690 C CA . THR A 1 88 ? 4.247 -3.004 -0.021 1.00 96.12 88 THR A CA 1
ATOM 691 C C . THR A 1 88 ? 2.797 -2.921 -0.508 1.00 96.12 88 THR A C 1
ATOM 693 O O . THR A 1 88 ? 2.155 -3.946 -0.710 1.00 96.12 88 THR A O 1
ATOM 696 N N . PHE A 1 89 ? 2.274 -1.709 -0.706 1.00 97.19 89 PHE A N 1
ATOM 697 C CA . PHE A 1 89 ? 0.931 -1.487 -1.236 1.00 97.19 89 PHE A CA 1
ATOM 698 C C . PHE A 1 89 ? 0.766 -2.034 -2.654 1.00 97.19 89 PHE A C 1
ATOM 700 O O . PHE A 1 89 ? -0.175 -2.785 -2.896 1.00 97.19 89 PHE A O 1
ATOM 707 N N . LEU A 1 90 ? 1.693 -1.714 -3.559 1.00 97.94 90 LEU A N 1
ATOM 708 C CA . LEU A 1 90 ? 1.681 -2.201 -4.938 1.00 97.94 90 LEU A CA 1
ATOM 709 C C . LEU A 1 90 ? 1.769 -3.729 -4.990 1.00 97.94 90 LEU A C 1
ATOM 711 O O . LEU A 1 90 ? 0.973 -4.353 -5.682 1.00 97.94 90 LEU A O 1
ATOM 715 N N . TYR A 1 91 ? 2.656 -4.326 -4.188 1.00 98.06 91 TYR A N 1
ATOM 716 C CA . TYR A 1 91 ? 2.780 -5.780 -4.080 1.00 98.06 91 TYR A CA 1
ATOM 717 C C . TYR A 1 91 ? 1.462 -6.440 -3.643 1.00 98.06 91 TYR A C 1
ATOM 719 O O . TYR A 1 91 ? 0.973 -7.341 -4.318 1.00 98.06 91 TYR A O 1
ATOM 727 N N . ARG A 1 92 ? 0.831 -5.953 -2.559 1.00 97.62 92 ARG A N 1
ATOM 728 C CA . ARG A 1 92 ? -0.463 -6.502 -2.105 1.00 97.62 92 ARG A CA 1
ATOM 729 C C . ARG A 1 92 ? -1.582 -6.260 -3.114 1.00 97.62 92 ARG A C 1
ATOM 731 O O . ARG A 1 92 ? -2.456 -7.106 -3.257 1.00 97.62 92 ARG A O 1
ATOM 738 N N . CYS A 1 93 ? -1.593 -5.119 -3.805 1.00 98.00 93 CYS A N 1
ATOM 739 C CA . CYS A 1 93 ? -2.572 -4.875 -4.863 1.00 98.00 93 CYS A CA 1
ATOM 740 C C . CYS A 1 93 ? -2.424 -5.888 -5.999 1.00 98.00 93 CYS A C 1
ATOM 742 O O . CYS A 1 93 ? -3.440 -6.367 -6.496 1.00 98.00 93 CYS A O 1
ATOM 744 N N . ALA A 1 94 ? -1.189 -6.231 -6.368 1.00 97.94 94 ALA A N 1
ATOM 745 C CA . ALA A 1 94 ? -0.903 -7.208 -7.409 1.00 97.94 94 ALA A CA 1
ATOM 746 C C . ALA A 1 94 ? -1.413 -8.603 -7.017 1.00 97.94 94 ALA A C 1
ATOM 748 O O . ALA A 1 94 ? -2.200 -9.185 -7.756 1.00 97.94 94 ALA A O 1
ATOM 749 N N . GLU A 1 95 ? -1.104 -9.065 -5.799 1.00 96.69 95 GLU A N 1
ATOM 750 C CA . GLU A 1 95 ? -1.613 -10.343 -5.265 1.00 96.69 95 GLU A CA 1
ATOM 751 C C . GLU A 1 95 ? -3.148 -10.424 -5.218 1.00 96.69 95 GLU A C 1
ATOM 753 O O . GLU A 1 95 ? -3.725 -11.504 -5.304 1.00 96.69 95 GLU A O 1
ATOM 758 N N . LEU A 1 96 ? -3.823 -9.285 -5.051 1.00 97.00 96 LEU A N 1
ATOM 759 C CA . LEU A 1 96 ? -5.282 -9.205 -4.974 1.00 97.00 96 LEU A CA 1
ATOM 760 C C . LEU A 1 96 ? -5.944 -8.874 -6.323 1.00 97.00 96 LEU A C 1
ATOM 762 O O . LEU A 1 96 ? -7.152 -8.623 -6.351 1.00 97.00 96 LEU A O 1
ATOM 766 N N . GLY A 1 97 ? -5.179 -8.809 -7.420 1.00 96.81 97 GLY A N 1
ATOM 767 C CA . GLY A 1 97 ? -5.685 -8.453 -8.750 1.00 96.81 97 GLY A CA 1
ATOM 768 C C . GLY A 1 97 ? -6.286 -7.043 -8.830 1.00 96.81 97 GLY A C 1
ATOM 769 O O . GLY A 1 97 ? -7.207 -6.790 -9.604 1.00 96.81 97 GLY A O 1
ATOM 770 N N . LYS A 1 98 ? -5.822 -6.105 -7.995 1.00 97.06 98 LYS A N 1
ATOM 771 C CA . LYS A 1 98 ? -6.326 -4.723 -7.908 1.00 97.06 98 LYS A CA 1
ATOM 772 C C . LYS A 1 98 ? -5.662 -3.810 -8.947 1.00 97.06 98 LYS A C 1
ATOM 774 O O . LYS A 1 98 ? -5.156 -2.746 -8.593 1.00 97.06 98 LYS A O 1
ATOM 779 N N . THR A 1 99 ? -5.682 -4.208 -10.217 1.00 96.38 99 THR A N 1
ATOM 780 C CA . THR A 1 99 ? -4.983 -3.524 -11.322 1.00 96.38 99 THR A CA 1
ATOM 781 C C . THR A 1 99 ? -5.332 -2.039 -11.428 1.00 96.38 99 THR A C 1
ATOM 783 O O . THR A 1 99 ? -4.435 -1.210 -11.505 1.00 96.38 99 THR A O 1
ATOM 786 N N . GLU A 1 100 ? -6.608 -1.670 -11.297 1.00 96.00 100 GLU A N 1
ATOM 787 C CA . GLU A 1 100 ? -7.039 -0.260 -11.326 1.00 96.00 100 GLU A CA 1
ATOM 788 C C . GLU A 1 100 ? -6.378 0.598 -10.232 1.00 96.00 100 GLU A C 1
ATOM 790 O O . GLU A 1 100 ? -6.020 1.755 -10.454 1.00 96.00 100 GLU A O 1
ATOM 795 N N . LEU A 1 101 ? -6.176 0.034 -9.033 1.00 95.94 101 LEU A N 1
ATOM 796 C CA . LEU A 1 101 ? -5.493 0.739 -7.945 1.00 95.94 101 LEU A CA 1
ATOM 797 C C . LEU A 1 101 ? -3.984 0.831 -8.176 1.00 95.94 101 LEU A C 1
ATOM 799 O O . LEU A 1 101 ? -3.376 1.812 -7.747 1.00 95.94 101 LEU A O 1
ATOM 803 N N . ILE A 1 102 ? -3.394 -0.163 -8.845 1.00 97.50 102 ILE A N 1
ATOM 804 C CA . ILE A 1 102 ? -1.989 -0.129 -9.264 1.00 97.50 102 ILE A CA 1
ATOM 805 C C . ILE A 1 102 ? -1.789 1.009 -10.262 1.00 97.50 102 ILE A C 1
ATOM 807 O O . ILE A 1 102 ? -0.952 1.869 -10.007 1.00 97.50 102 ILE A O 1
ATOM 811 N N . MET A 1 103 ? -2.604 1.079 -11.319 1.00 95.62 103 MET A N 1
ATOM 812 C CA . MET A 1 103 ? -2.499 2.132 -12.336 1.00 95.62 103 MET A CA 1
ATOM 813 C C . MET A 1 103 ? -2.678 3.523 -11.728 1.00 95.62 103 MET A C 1
ATOM 815 O O . MET A 1 103 ? -1.826 4.388 -11.903 1.00 95.62 103 MET A O 1
ATOM 819 N N . LYS A 1 104 ? -3.695 3.708 -10.875 1.00 94.75 104 LYS A N 1
ATOM 820 C CA . LYS A 1 104 ? -3.894 4.967 -10.138 1.00 94.75 104 LYS A CA 1
ATOM 821 C C . LYS A 1 104 ? -2.676 5.354 -9.295 1.00 94.75 104 LYS A C 1
ATOM 823 O O . LYS A 1 104 ? -2.358 6.534 -9.167 1.00 94.75 104 LYS A O 1
ATOM 828 N N . ALA A 1 105 ? -2.009 4.381 -8.676 1.00 94.69 105 ALA A N 1
ATOM 829 C CA . ALA A 1 105 ? -0.799 4.639 -7.909 1.00 94.69 105 ALA A CA 1
ATOM 830 C C . ALA A 1 105 ? 0.388 4.998 -8.813 1.00 94.69 105 ALA A C 1
ATOM 832 O O . ALA A 1 105 ? 1.140 5.900 -8.456 1.00 94.69 105 ALA A O 1
ATOM 833 N N . ILE A 1 106 ? 0.541 4.337 -9.964 1.00 94.19 106 ILE A N 1
ATOM 834 C CA . ILE A 1 106 ? 1.581 4.635 -10.959 1.00 94.19 106 ILE A CA 1
ATOM 835 C C . ILE A 1 106 ? 1.404 6.050 -11.520 1.00 94.19 106 ILE A C 1
ATOM 837 O O . ILE A 1 106 ? 2.364 6.815 -11.498 1.00 94.19 106 ILE A O 1
ATOM 841 N N . ASP A 1 107 ? 0.182 6.453 -11.872 1.00 92.00 107 ASP A N 1
ATOM 842 C CA . ASP A 1 107 ? -0.117 7.815 -12.335 1.00 92.00 107 ASP A CA 1
ATOM 843 C C . ASP A 1 107 ? 0.322 8.874 -11.312 1.00 92.00 107 ASP A C 1
ATOM 845 O O . ASP A 1 107 ? 0.946 9.878 -11.649 1.00 92.00 107 ASP A O 1
ATOM 849 N N . MET A 1 108 ? 0.053 8.630 -10.024 1.00 90.50 108 MET A N 1
ATOM 850 C CA . MET A 1 108 ? 0.496 9.518 -8.943 1.00 90.50 108 MET A CA 1
ATOM 851 C C . MET A 1 108 ? 2.018 9.490 -8.729 1.00 90.50 108 MET A C 1
ATOM 853 O O . MET A 1 108 ? 2.593 10.441 -8.195 1.00 90.50 108 MET A O 1
ATOM 857 N N . LEU A 1 109 ? 2.677 8.384 -9.077 1.00 90.50 109 LEU A N 1
ATOM 858 C CA . LEU A 1 109 ? 4.120 8.203 -8.957 1.00 90.50 109 LEU A CA 1
ATOM 859 C C . LEU A 1 109 ? 4.896 8.797 -10.132 1.00 90.50 109 LEU A C 1
ATOM 861 O O . LEU A 1 109 ? 6.064 9.123 -9.930 1.00 90.50 109 LEU A O 1
ATOM 865 N N . ALA A 1 110 ? 4.282 8.965 -11.303 1.00 85.81 110 ALA A N 1
ATOM 866 C CA . ALA A 1 110 ? 4.938 9.478 -12.506 1.00 85.81 110 ALA A CA 1
ATOM 867 C C . ALA A 1 110 ? 5.565 10.871 -12.295 1.00 85.81 110 ALA A C 1
ATOM 869 O O . ALA A 1 110 ? 6.600 11.198 -12.870 1.00 85.81 110 ALA A O 1
ATOM 870 N N . GLU A 1 111 ? 5.001 11.677 -11.391 1.00 81.56 111 GLU A N 1
ATOM 871 C CA . GLU A 1 111 ? 5.552 12.985 -11.008 1.00 81.56 111 GLU A CA 1
ATOM 872 C C . GLU A 1 111 ? 6.742 12.893 -10.026 1.00 81.56 111 GLU A C 1
ATOM 874 O O . GLU A 1 111 ? 7.407 13.890 -9.728 1.00 81.56 111 GLU A O 1
ATOM 879 N N . CYS A 1 112 ? 7.031 11.704 -9.488 1.00 82.50 112 CYS A N 1
ATOM 880 C CA . CYS A 1 112 ? 8.062 11.479 -8.480 1.00 82.50 112 CYS A CA 1
ATOM 881 C C . CYS A 1 112 ? 9.377 10.994 -9.098 1.00 82.50 112 CYS A C 1
ATOM 883 O O . CYS A 1 112 ? 9.428 10.065 -9.899 1.00 82.50 112 CYS A O 1
ATOM 885 N N . SER A 1 113 ? 10.499 11.548 -8.632 1.00 77.50 113 SER A N 1
ATOM 886 C CA . SER A 1 113 ? 11.811 11.106 -9.103 1.00 77.50 113 SER A CA 1
ATOM 887 C C . SER A 1 113 ? 12.091 9.638 -8.754 1.00 77.50 113 SER A C 1
ATOM 889 O O . SER A 1 113 ? 11.858 9.179 -7.629 1.00 77.50 113 SER A O 1
ATOM 891 N N . ARG A 1 114 ? 12.665 8.907 -9.721 1.00 79.88 114 ARG A N 1
ATOM 892 C CA . ARG A 1 114 ? 13.117 7.512 -9.559 1.00 79.88 114 ARG A CA 1
ATOM 893 C C . ARG A 1 114 ? 11.988 6.563 -9.134 1.00 79.88 114 ARG A C 1
ATOM 895 O O . ARG A 1 114 ? 12.222 5.676 -8.306 1.00 79.88 114 ARG A O 1
ATOM 902 N N . TYR A 1 115 ? 10.764 6.779 -9.619 1.00 86.94 115 TYR A N 1
ATOM 903 C CA . TYR A 1 115 ? 9.637 5.891 -9.331 1.00 86.94 115 TYR A CA 1
ATOM 904 C C . TYR A 1 115 ? 9.767 4.538 -10.049 1.00 86.94 115 TYR A C 1
ATOM 906 O O . TYR A 1 115 ? 9.409 3.516 -9.470 1.00 86.94 115 TYR A O 1
ATOM 914 N N . THR A 1 116 ? 10.397 4.503 -11.226 1.00 89.06 116 THR A N 1
ATOM 915 C CA . THR A 1 116 ? 10.722 3.272 -11.969 1.00 89.06 116 THR A CA 1
ATOM 916 C C . THR A 1 116 ? 11.541 2.281 -11.150 1.00 89.06 116 THR A C 1
ATOM 918 O O . THR A 1 116 ? 11.260 1.092 -11.159 1.00 89.06 116 THR A O 1
ATOM 921 N N . GLU A 1 117 ? 12.488 2.750 -10.335 1.00 90.31 117 GLU A N 1
ATOM 922 C CA . GLU A 1 117 ? 13.239 1.878 -9.419 1.00 90.31 117 GLU A CA 1
ATOM 923 C C . GLU A 1 117 ? 12.350 1.214 -8.360 1.00 90.31 117 GLU A C 1
ATOM 925 O O . GLU A 1 117 ? 12.634 0.105 -7.909 1.00 90.31 117 GLU A O 1
ATOM 930 N N . LEU A 1 118 ? 11.292 1.903 -7.916 1.00 93.25 118 LEU A N 1
ATOM 931 C CA . LEU A 1 118 ? 10.314 1.321 -7.002 1.00 93.25 118 LEU A CA 1
ATOM 932 C C . LEU A 1 118 ? 9.486 0.254 -7.724 1.00 93.25 118 LEU A C 1
ATOM 934 O O . LEU A 1 118 ? 9.326 -0.830 -7.170 1.00 93.25 118 LEU A O 1
ATOM 938 N N . LEU A 1 119 ? 9.007 0.540 -8.939 1.00 95.50 119 LEU A N 1
ATOM 939 C CA . LEU A 1 119 ? 8.246 -0.419 -9.746 1.00 95.50 119 LEU A CA 1
ATOM 940 C C . LEU A 1 119 ? 9.083 -1.659 -10.069 1.00 95.50 119 LEU A C 1
ATOM 942 O O . LEU A 1 119 ? 8.640 -2.772 -9.804 1.00 95.50 119 LEU A O 1
ATOM 946 N N . PHE A 1 120 ? 10.331 -1.475 -10.500 1.00 93.50 120 PHE A N 1
ATOM 947 C CA . PHE A 1 120 ? 11.273 -2.564 -10.743 1.00 93.50 120 PHE A CA 1
ATOM 948 C C . PHE A 1 120 ? 11.504 -3.408 -9.484 1.00 93.50 120 PHE A C 1
ATOM 950 O O . PHE A 1 120 ? 11.466 -4.634 -9.533 1.00 93.50 120 PHE A O 1
ATOM 957 N N . SER A 1 121 ? 11.680 -2.769 -8.321 1.00 95.31 121 SER A N 1
ATOM 958 C CA . SER A 1 121 ? 11.816 -3.495 -7.055 1.00 95.31 121 SER A CA 1
ATOM 959 C C . SER A 1 121 ? 10.568 -4.305 -6.693 1.00 95.31 121 SER A C 1
ATOM 961 O O . SER A 1 121 ? 10.710 -5.344 -6.048 1.00 95.31 121 SER A O 1
ATOM 963 N N . VAL A 1 122 ? 9.366 -3.836 -7.039 1.00 97.44 122 VAL A N 1
ATOM 964 C CA . VAL A 1 122 ? 8.116 -4.585 -6.831 1.00 97.44 122 VAL A CA 1
ATOM 965 C C . VAL A 1 122 ? 8.036 -5.751 -7.816 1.00 97.44 122 VAL A C 1
ATOM 967 O O . VAL A 1 122 ? 7.765 -6.869 -7.382 1.00 97.44 122 VAL A O 1
ATOM 970 N N . ALA A 1 123 ? 8.364 -5.520 -9.090 1.00 96.00 123 ALA A N 1
ATOM 971 C CA . ALA A 1 123 ? 8.415 -6.541 -10.134 1.00 96.00 123 ALA A CA 1
ATOM 972 C C . ALA A 1 123 ? 9.355 -7.695 -9.757 1.00 96.00 123 ALA A C 1
ATOM 974 O O . ALA A 1 123 ? 8.943 -8.853 -9.740 1.00 96.00 123 ALA A O 1
ATOM 975 N N . GLU A 1 124 ? 10.595 -7.384 -9.358 1.00 95.06 124 GLU A N 1
ATOM 976 C CA . GLU A 1 124 ? 11.562 -8.393 -8.912 1.00 95.06 124 GLU A CA 1
ATOM 977 C C . GLU A 1 124 ? 11.056 -9.153 -7.684 1.00 95.06 124 GLU A C 1
ATOM 979 O O . GLU A 1 124 ? 11.266 -10.360 -7.583 1.00 95.06 124 GLU A O 1
ATOM 984 N N . ASN A 1 125 ? 10.383 -8.476 -6.749 1.00 96.88 125 ASN A N 1
ATOM 985 C CA . ASN A 1 125 ? 9.842 -9.143 -5.570 1.00 96.88 125 ASN A CA 1
ATOM 986 C C . ASN A 1 125 ? 8.738 -10.140 -5.951 1.00 96.88 125 ASN A C 1
ATOM 988 O O . ASN A 1 125 ? 8.786 -11.284 -5.508 1.00 96.88 125 ASN A O 1
ATOM 992 N N . LEU A 1 126 ? 7.793 -9.742 -6.807 1.00 97.00 126 LEU A N 1
ATOM 993 C CA . LEU A 1 126 ? 6.738 -10.620 -7.323 1.00 97.00 126 LEU A CA 1
ATOM 994 C C . LEU A 1 126 ? 7.338 -11.819 -8.070 1.00 97.00 126 LEU A C 1
ATOM 996 O O . LEU A 1 126 ? 7.063 -12.967 -7.718 1.00 97.00 126 LEU A O 1
ATOM 1000 N N . TYR A 1 127 ? 8.252 -11.559 -9.008 1.00 93.38 127 TYR A N 1
ATOM 1001 C CA . TYR A 1 127 ? 8.945 -12.588 -9.782 1.00 93.38 127 TYR A CA 1
ATOM 1002 C C . TYR A 1 127 ? 9.660 -13.610 -8.883 1.00 93.38 127 TYR A C 1
ATOM 1004 O O . TYR A 1 127 ? 9.488 -14.818 -9.045 1.00 93.38 127 TYR A O 1
ATOM 1012 N N . MET A 1 128 ? 10.434 -13.143 -7.895 1.00 95.12 128 MET A N 1
ATOM 1013 C CA . MET A 1 128 ? 11.178 -14.019 -6.979 1.00 95.12 128 MET A CA 1
ATOM 1014 C C . MET A 1 128 ? 10.270 -14.831 -6.046 1.00 95.12 128 MET A C 1
ATOM 1016 O O . MET A 1 128 ? 10.689 -15.882 -5.563 1.00 95.12 128 MET A O 1
ATOM 1020 N N . ASN A 1 129 ? 9.036 -14.377 -5.808 1.00 96.19 129 ASN A N 1
ATOM 1021 C CA . ASN A 1 129 ? 8.021 -15.115 -5.052 1.00 96.19 129 ASN A CA 1
ATOM 1022 C C . ASN A 1 129 ? 7.126 -16.000 -5.943 1.00 96.19 129 ASN A C 1
ATOM 1024 O O . ASN A 1 129 ? 6.173 -16.593 -5.444 1.00 96.19 129 ASN A O 1
ATOM 1028 N N . GLY A 1 130 ? 7.437 -16.136 -7.239 1.00 94.50 130 GLY A N 1
ATOM 1029 C CA . GLY A 1 130 ? 6.705 -16.998 -8.174 1.00 94.50 130 GLY A CA 1
ATOM 1030 C C . GLY A 1 130 ? 5.433 -16.379 -8.759 1.00 94.50 130 GLY A C 1
ATOM 1031 O O . GLY A 1 130 ? 4.708 -17.065 -9.473 1.00 94.50 130 GLY A O 1
ATOM 1032 N N . LEU A 1 131 ? 5.182 -15.096 -8.495 1.00 95.00 131 LEU A N 1
ATOM 1033 C CA . LEU A 1 131 ? 4.058 -14.319 -9.025 1.00 95.00 131 LEU A CA 1
ATOM 1034 C C . LEU A 1 131 ? 4.464 -13.688 -10.364 1.00 95.00 131 LEU A C 1
ATOM 1036 O O . LEU A 1 131 ? 4.663 -12.476 -10.484 1.00 95.00 131 LEU A O 1
ATOM 1040 N N . LEU A 1 132 ? 4.730 -14.551 -11.351 1.00 92.25 132 LEU A N 1
ATOM 1041 C CA . LEU A 1 132 ? 5.258 -14.133 -12.649 1.00 92.25 132 LEU A CA 1
ATOM 1042 C C . LEU A 1 132 ? 4.258 -13.244 -13.392 1.00 92.25 132 LEU A C 1
ATOM 1044 O O . LEU A 1 132 ? 4.647 -12.176 -13.853 1.00 92.25 132 LEU A O 1
ATOM 1048 N N . GLU A 1 133 ? 2.996 -13.662 -13.491 1.00 93.06 133 GLU A N 1
ATOM 1049 C CA . GLU A 1 133 ? 1.961 -12.934 -14.237 1.00 93.06 133 GLU A CA 1
ATOM 1050 C C . GLU A 1 133 ? 1.748 -11.525 -13.668 1.00 93.06 133 GLU A C 1
ATOM 1052 O O . GLU A 1 133 ? 1.717 -10.546 -14.410 1.00 93.06 133 GLU A O 1
ATOM 1057 N N . GLU A 1 134 ? 1.719 -11.400 -12.343 1.00 95.44 134 GLU A N 1
ATOM 1058 C CA . GLU A 1 134 ? 1.571 -10.131 -11.637 1.00 95.44 134 GLU A CA 1
ATOM 1059 C C . GLU A 1 134 ? 2.799 -9.225 -11.796 1.00 95.44 134 GLU A C 1
ATOM 1061 O O . GLU A 1 134 ? 2.673 -8.000 -11.778 1.00 95.44 134 GLU A O 1
ATOM 1066 N N . SER A 1 135 ? 3.994 -9.807 -11.953 1.00 94.31 135 SER A N 1
ATOM 1067 C CA . SER A 1 135 ? 5.234 -9.044 -12.143 1.00 94.31 135 SER A CA 1
ATOM 1068 C C . SER A 1 135 ? 5.319 -8.355 -13.508 1.00 94.31 135 SER A C 1
ATOM 1070 O O . SER A 1 135 ? 5.971 -7.314 -13.612 1.00 94.31 135 SER A O 1
ATOM 1072 N N . ILE A 1 136 ? 4.656 -8.904 -14.537 1.00 92.62 136 ILE A N 1
ATOM 1073 C CA . ILE A 1 136 ? 4.759 -8.436 -15.930 1.00 92.62 136 ILE A CA 1
ATOM 1074 C C . ILE A 1 136 ? 4.330 -6.977 -16.050 1.00 92.62 136 ILE A C 1
ATOM 1076 O O . ILE A 1 136 ? 5.088 -6.189 -16.607 1.00 92.62 136 ILE A O 1
ATOM 1080 N N . LEU A 1 137 ? 3.194 -6.607 -15.450 1.00 94.25 137 LEU A N 1
ATOM 1081 C CA . LEU A 1 137 ? 2.684 -5.232 -15.480 1.00 94.25 137 LEU A CA 1
ATOM 1082 C C . LEU A 1 137 ? 3.756 -4.232 -15.038 1.00 94.25 137 LEU A C 1
ATOM 1084 O O . LEU A 1 137 ? 3.998 -3.227 -15.696 1.00 94.25 137 LEU A O 1
ATOM 1088 N N . PHE A 1 138 ? 4.441 -4.517 -13.931 1.00 95.12 138 PHE A N 1
ATOM 1089 C CA . PHE A 1 138 ? 5.456 -3.609 -13.404 1.00 95.12 138 PHE A CA 1
ATOM 1090 C C . PHE A 1 138 ? 6.705 -3.550 -14.288 1.00 95.12 138 PHE A C 1
ATOM 1092 O O . PHE A 1 138 ? 7.312 -2.487 -14.394 1.00 95.12 138 PHE A O 1
ATOM 1099 N N . TYR A 1 139 ? 7.103 -4.660 -14.917 1.00 91.88 139 TYR A N 1
ATOM 1100 C CA . TYR A 1 139 ? 8.203 -4.642 -15.882 1.00 91.88 139 TYR A CA 1
ATOM 1101 C C . TYR A 1 139 ? 7.852 -3.844 -17.140 1.00 91.88 139 TYR A C 1
ATOM 1103 O O . TYR A 1 139 ? 8.693 -3.085 -17.613 1.00 91.88 139 TYR A O 1
ATOM 1111 N N . GLU A 1 140 ? 6.636 -3.990 -17.669 1.00 91.06 140 GLU A N 1
ATOM 1112 C CA . GLU A 1 140 ? 6.171 -3.245 -18.845 1.00 91.06 140 GLU A CA 1
ATOM 1113 C C . GLU A 1 140 ? 6.187 -1.736 -18.588 1.00 91.06 140 GLU A C 1
ATOM 1115 O O . GLU A 1 140 ? 6.768 -0.993 -19.377 1.00 91.06 140 GLU A O 1
ATOM 1120 N N . GLU A 1 141 ? 5.673 -1.296 -17.439 1.00 91.88 141 GLU A N 1
ATOM 1121 C CA . GLU A 1 141 ? 5.688 0.116 -17.033 1.00 91.88 141 GLU A CA 1
ATOM 1122 C C . GLU A 1 141 ? 7.116 0.678 -16.911 1.00 91.88 141 GLU A C 1
ATOM 1124 O O . GLU A 1 141 ? 7.397 1.796 -17.344 1.00 91.88 141 GLU A O 1
ATOM 1129 N N . VAL A 1 142 ? 8.062 -0.107 -16.380 1.00 90.62 142 VAL A N 1
ATOM 1130 C CA . VAL A 1 142 ? 9.477 0.301 -16.317 1.00 90.62 142 VAL A CA 1
ATOM 1131 C C . VAL A 1 142 ? 10.089 0.401 -17.716 1.00 90.62 142 VAL A C 1
ATOM 1133 O O . VAL A 1 142 ? 10.776 1.379 -18.002 1.00 90.62 142 VAL A O 1
ATOM 1136 N N . ILE A 1 143 ? 9.835 -0.576 -18.594 1.00 86.06 143 ILE A N 1
ATOM 1137 C CA . ILE A 1 143 ? 10.348 -0.583 -19.972 1.00 86.06 143 ILE A CA 1
ATOM 1138 C C . ILE A 1 143 ? 9.830 0.629 -20.756 1.00 86.06 143 ILE A C 1
ATOM 1140 O O . ILE A 1 143 ? 10.600 1.269 -21.475 1.00 86.06 143 ILE A O 1
ATOM 1144 N N . GLU A 1 144 ? 8.535 0.933 -20.661 1.00 86.06 144 GLU A N 1
ATOM 1145 C CA . GLU A 1 144 ? 7.929 2.046 -21.396 1.00 86.06 144 GLU A CA 1
ATOM 1146 C C . GLU A 1 144 ? 8.481 3.402 -20.934 1.00 86.06 144 GLU A C 1
ATOM 1148 O O . GLU A 1 144 ? 8.857 4.229 -21.771 1.00 86.06 144 GLU A O 1
ATOM 1153 N N . GLU A 1 145 ? 8.654 3.604 -19.626 1.00 83.75 145 GLU A N 1
ATOM 1154 C CA . GLU A 1 145 ? 9.286 4.820 -19.105 1.00 83.75 145 GLU A CA 1
ATOM 1155 C C . GLU A 1 145 ? 10.767 4.923 -19.525 1.00 83.75 145 GLU A C 1
ATOM 1157 O O . GLU A 1 145 ? 11.232 5.991 -19.928 1.00 83.75 145 GLU A O 1
ATOM 1162 N N . GLU A 1 146 ? 11.528 3.822 -19.502 1.00 79.56 146 GLU A N 1
ATOM 1163 C CA . GLU A 1 146 ? 12.927 3.819 -19.956 1.00 79.56 146 GLU A CA 1
ATOM 1164 C C . GLU A 1 146 ? 13.056 4.172 -21.444 1.00 79.56 146 GLU A C 1
ATOM 1166 O O . GLU A 1 146 ? 13.902 4.993 -21.817 1.00 79.56 146 GLU A O 1
ATOM 1171 N N . LYS A 1 147 ? 12.190 3.614 -22.301 1.00 79.31 147 LYS A N 1
ATOM 1172 C CA . LYS A 1 147 ? 12.123 3.978 -23.725 1.00 79.31 147 LYS A CA 1
ATOM 1173 C C . LYS A 1 147 ? 11.837 5.466 -23.900 1.00 79.31 147 LYS A C 1
ATOM 1175 O O . LYS A 1 147 ? 12.490 6.116 -24.719 1.00 79.31 147 LYS A O 1
ATOM 1180 N N . TYR A 1 148 ? 10.896 6.013 -23.131 1.00 78.44 148 TYR A N 1
ATOM 1181 C CA . TYR A 1 148 ? 10.574 7.436 -23.169 1.00 78.44 148 TYR A CA 1
ATOM 1182 C C 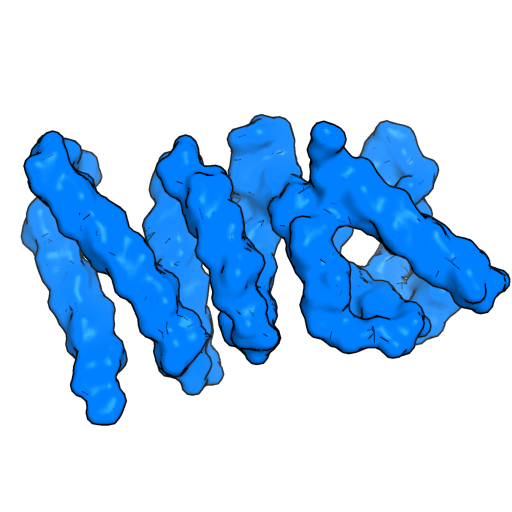. TYR A 1 148 ? 11.791 8.305 -22.807 1.00 78.44 148 TYR A C 1
ATOM 1184 O O . TYR A 1 148 ? 12.117 9.240 -23.540 1.00 78.44 148 TYR A O 1
ATOM 1192 N N . ILE A 1 149 ? 12.528 7.946 -21.750 1.00 73.44 149 ILE A N 1
ATOM 1193 C CA . ILE A 1 149 ? 13.754 8.638 -21.313 1.00 73.44 149 ILE A CA 1
ATOM 1194 C C . ILE A 1 149 ? 14.840 8.628 -22.403 1.00 73.44 149 ILE A C 1
ATOM 1196 O O . ILE A 1 149 ? 15.490 9.655 -22.637 1.00 73.44 149 ILE A O 1
ATOM 1200 N N . ILE A 1 150 ? 15.032 7.493 -23.086 1.00 71.50 150 ILE A N 1
ATOM 1201 C CA . ILE A 1 150 ? 15.988 7.368 -24.199 1.00 71.50 150 ILE A CA 1
ATOM 1202 C C . ILE A 1 150 ? 15.581 8.284 -25.359 1.00 71.50 150 ILE A C 1
ATOM 1204 O O . ILE A 1 150 ? 16.424 9.011 -25.888 1.00 71.50 150 ILE A O 1
ATOM 1208 N N . LEU A 1 151 ? 14.294 8.297 -25.728 1.00 72.44 151 LEU A N 1
ATOM 1209 C CA . LEU A 1 151 ? 13.775 9.117 -26.829 1.00 72.44 151 LEU A CA 1
ATOM 1210 C C . LEU A 1 151 ? 13.980 10.621 -26.600 1.00 72.44 151 LEU A C 1
ATOM 1212 O O . LEU A 1 151 ? 14.247 11.350 -27.556 1.00 72.44 151 LEU A O 1
ATOM 1216 N N . ILE A 1 152 ? 13.890 11.090 -25.353 1.00 76.12 152 ILE A N 1
ATOM 1217 C CA . ILE A 1 152 ? 14.094 12.506 -25.005 1.00 76.12 152 ILE A CA 1
ATOM 1218 C C . ILE A 1 152 ? 15.561 12.864 -24.703 1.00 76.12 152 ILE A C 1
ATOM 1220 O O . ILE A 1 152 ? 15.863 14.028 -24.439 1.00 76.12 152 ILE A O 1
ATOM 1224 N N . GLY A 1 153 ? 16.484 11.895 -24.758 1.00 64.75 153 GLY A N 1
ATOM 1225 C CA . GLY A 1 153 ? 17.928 12.126 -24.657 1.00 64.75 153 GLY A CA 1
ATOM 1226 C C . GLY A 1 153 ? 18.424 12.536 -23.266 1.00 64.75 153 GLY A C 1
ATOM 1227 O O . GLY A 1 153 ? 19.383 13.305 -23.164 1.00 64.75 153 GLY A O 1
ATOM 1228 N N . TRP A 1 154 ? 17.790 12.064 -22.186 1.00 59.81 154 TRP A N 1
ATOM 1229 C CA . TRP A 1 154 ? 18.188 12.448 -20.828 1.00 59.81 154 TRP A CA 1
ATOM 1230 C C . TRP A 1 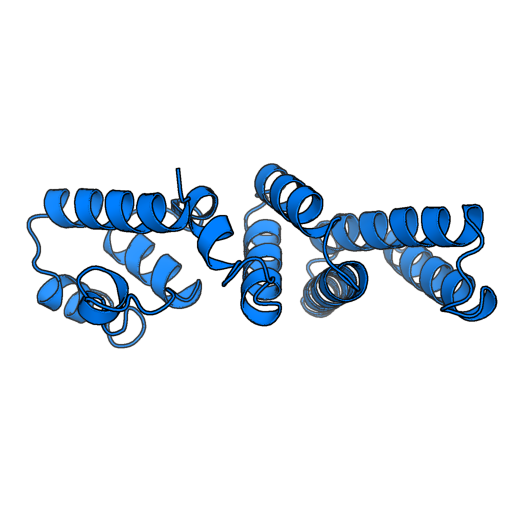154 ? 19.494 11.741 -20.393 1.00 59.81 154 TRP A C 1
ATOM 1232 O O . TRP A 1 154 ? 19.530 10.516 -20.283 1.00 59.81 154 TRP A O 1
ATOM 1242 N N . PRO A 1 155 ? 20.580 12.470 -20.069 1.00 54.16 155 PRO A N 1
ATOM 1243 C CA . PRO A 1 155 ? 2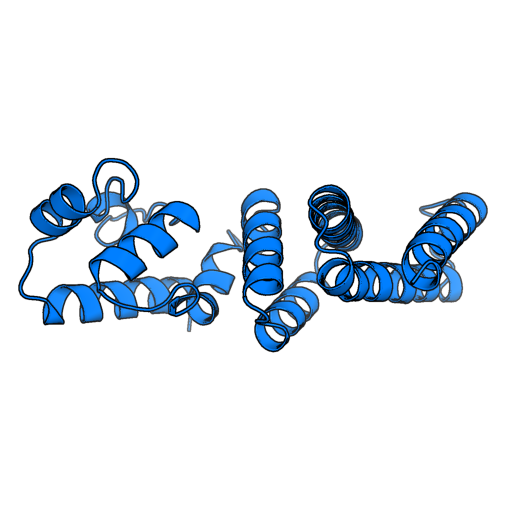1.939 11.911 -19.997 1.00 54.16 155 PRO A CA 1
ATOM 1244 C C . PRO A 1 155 ? 22.281 11.169 -18.689 1.00 54.16 155 PRO A C 1
ATOM 1246 O O . PRO A 1 155 ? 23.451 10.929 -18.404 1.00 54.16 155 PRO A O 1
ATOM 1249 N N . SER A 1 156 ? 21.297 10.852 -17.842 1.00 54.75 156 SER A N 1
ATOM 1250 C CA . SER A 1 156 ? 21.561 10.395 -16.461 1.00 54.75 156 SER A CA 1
ATOM 1251 C C . SER A 1 156 ? 21.881 8.903 -16.325 1.00 54.75 156 SER A C 1
ATOM 1253 O O . SER A 1 156 ? 22.330 8.484 -15.260 1.00 54.75 156 SER A O 1
ATOM 1255 N N . VAL A 1 157 ? 21.668 8.105 -17.374 1.00 56.56 157 VAL A N 1
ATOM 1256 C CA . VAL A 1 157 ? 21.959 6.664 -17.410 1.00 56.56 157 VAL A CA 1
ATOM 1257 C C . VAL A 1 157 ? 22.556 6.339 -18.779 1.00 56.56 157 VAL A C 1
ATOM 1259 O O . VAL A 1 157 ? 22.117 6.891 -19.787 1.00 56.56 157 VAL A O 1
ATOM 1262 N N . THR A 1 158 ? 23.586 5.493 -18.840 1.00 59.81 158 THR A N 1
ATOM 1263 C CA . THR A 1 158 ? 24.164 5.086 -20.127 1.00 59.81 158 THR A CA 1
ATOM 1264 C C . THR A 1 158 ? 23.140 4.265 -20.910 1.00 59.81 158 THR A C 1
ATOM 1266 O O . THR A 1 158 ? 22.544 3.339 -20.365 1.00 59.81 158 THR A O 1
ATOM 1269 N N . ILE A 1 159 ? 22.947 4.591 -22.192 1.00 62.75 159 ILE A N 1
ATOM 1270 C CA . ILE A 1 159 ? 21.997 3.903 -23.089 1.00 62.75 159 ILE A CA 1
ATOM 1271 C C . ILE A 1 159 ? 22.212 2.380 -23.057 1.00 62.75 159 ILE A C 1
ATOM 1273 O O . ILE A 1 159 ? 21.257 1.626 -22.921 1.00 62.75 159 ILE A O 1
ATOM 1277 N N . GLU A 1 160 ? 23.472 1.938 -23.034 1.00 64.69 160 GLU A N 1
ATOM 1278 C CA . GLU A 1 160 ? 23.846 0.518 -22.940 1.00 64.69 160 GLU A CA 1
ATOM 1279 C C . GLU A 1 160 ? 23.327 -0.185 -21.671 1.00 64.69 160 GLU A C 1
ATOM 1281 O O . GLU A 1 160 ? 23.002 -1.372 -21.703 1.00 64.69 160 GLU A O 1
ATOM 1286 N N . PHE A 1 161 ? 23.244 0.521 -20.535 1.00 66.19 161 PHE A N 1
ATOM 1287 C CA . PHE A 1 161 ? 22.715 -0.057 -19.296 1.00 66.19 161 PHE A CA 1
ATOM 1288 C C . PHE A 1 161 ? 21.201 -0.266 -19.392 1.00 66.19 161 PHE A C 1
ATOM 1290 O O . PHE A 1 161 ? 20.706 -1.312 -18.977 1.00 66.19 161 PHE A O 1
ATOM 1297 N N . LEU A 1 162 ? 20.488 0.701 -19.977 1.00 63.94 162 LEU A N 1
ATOM 1298 C CA . LEU A 1 162 ? 19.037 0.636 -20.162 1.00 63.94 162 LEU A CA 1
ATOM 1299 C C . LEU A 1 162 ? 18.642 -0.441 -21.179 1.00 63.94 162 LEU A C 1
ATOM 1301 O O . LEU A 1 162 ? 17.741 -1.230 -20.915 1.00 63.94 162 LEU A O 1
ATOM 1305 N N . GLU A 1 163 ? 19.359 -0.547 -22.302 1.00 69.56 163 GLU A N 1
ATOM 1306 C CA . GLU A 1 163 ? 19.124 -1.605 -23.295 1.00 69.56 163 GLU A CA 1
ATOM 1307 C C . GLU A 1 163 ? 19.316 -3.002 -22.687 1.00 69.56 163 GLU A C 1
ATOM 1309 O O . GLU A 1 163 ? 18.473 -3.882 -22.864 1.00 69.56 163 GLU A O 1
ATOM 1314 N N . SER A 1 164 ? 20.374 -3.192 -21.893 1.00 74.12 164 SER A N 1
ATOM 1315 C CA . SER A 1 164 ? 20.639 -4.452 -21.190 1.00 74.12 164 SER A CA 1
ATOM 1316 C C . SER A 1 164 ? 19.550 -4.800 -20.163 1.00 74.12 164 SER A C 1
ATOM 1318 O O . SER A 1 164 ? 19.123 -5.957 -20.075 1.00 74.12 164 SER A O 1
ATOM 1320 N N . LEU A 1 165 ? 19.059 -3.807 -19.408 1.00 71.50 165 LEU A N 1
ATOM 1321 C CA . LEU A 1 165 ? 17.981 -3.998 -18.433 1.00 71.50 165 LEU A CA 1
ATOM 1322 C C . LEU A 1 165 ? 16.661 -4.354 -19.133 1.00 71.50 165 LEU A C 1
ATOM 1324 O O . LEU A 1 165 ? 16.011 -5.332 -18.763 1.00 71.50 165 LEU A O 1
ATOM 1328 N N . SER A 1 166 ? 16.309 -3.611 -20.184 1.00 74.12 166 SER A N 1
ATOM 1329 C CA . SER A 1 166 ? 15.132 -3.856 -21.020 1.00 74.12 166 SER A CA 1
ATOM 1330 C C . SER A 1 166 ? 15.166 -5.243 -21.667 1.00 74.12 166 SER A C 1
ATOM 1332 O O . SER A 1 166 ? 14.180 -5.977 -21.601 1.00 74.12 166 SER A O 1
ATOM 1334 N N . GLU A 1 167 ? 16.306 -5.672 -22.214 1.00 79.50 167 GLU A N 1
ATOM 1335 C CA . GLU A 1 167 ? 16.469 -7.036 -22.726 1.00 79.50 167 GLU A CA 1
ATOM 1336 C C . GLU A 1 167 ? 16.293 -8.106 -21.642 1.00 79.50 167 GLU A C 1
ATOM 1338 O O . GLU A 1 167 ? 15.693 -9.154 -21.899 1.00 79.50 167 GLU A O 1
ATOM 1343 N N . LEU A 1 168 ? 16.842 -7.885 -20.443 1.00 79.56 168 LEU A N 1
ATOM 1344 C CA . LEU A 1 168 ? 16.707 -8.820 -19.328 1.00 79.56 168 LEU A CA 1
ATOM 1345 C C . LEU A 1 168 ? 15.239 -8.963 -18.915 1.00 79.56 168 LEU A C 1
ATOM 1347 O O . LEU A 1 168 ? 14.769 -10.089 -18.738 1.00 79.56 168 LEU A O 1
ATOM 1351 N N . MET A 1 169 ? 14.519 -7.847 -18.796 1.00 81.88 169 MET A N 1
ATOM 1352 C CA . MET A 1 169 ? 13.092 -7.832 -18.471 1.00 81.88 169 MET A CA 1
ATOM 1353 C C . MET A 1 169 ? 12.268 -8.522 -19.567 1.00 81.88 169 MET A C 1
ATOM 1355 O O . MET A 1 169 ? 11.493 -9.427 -19.265 1.00 81.88 169 MET A O 1
ATOM 1359 N N . LEU A 1 170 ? 12.517 -8.225 -20.848 1.00 78.94 170 LEU A N 1
ATOM 1360 C CA . LEU A 1 170 ? 11.860 -8.901 -21.975 1.00 78.94 170 LEU A CA 1
ATOM 1361 C C . LEU A 1 170 ? 12.119 -10.413 -21.989 1.00 78.94 170 LEU A C 1
ATOM 1363 O O . LEU A 1 170 ? 11.203 -11.196 -22.235 1.00 78.94 170 LEU A O 1
ATOM 1367 N N . LYS A 1 171 ? 13.344 -10.858 -21.680 1.00 82.31 171 LYS A N 1
ATOM 1368 C CA . LYS A 1 171 ? 13.668 -12.291 -21.550 1.00 82.31 171 LYS A CA 1
ATOM 1369 C C . LYS A 1 171 ? 12.920 -12.957 -20.393 1.00 82.31 171 LYS A C 1
ATOM 1371 O O . LYS A 1 171 ? 12.638 -14.150 -20.487 1.00 82.31 171 LYS A O 1
ATOM 1376 N N . LYS A 1 172 ? 12.627 -12.229 -19.310 1.00 79.75 172 LYS A N 1
ATOM 1377 C CA . LYS A 1 172 ? 11.804 -12.732 -18.198 1.00 79.75 172 LYS A CA 1
ATOM 1378 C C . LYS A 1 172 ? 10.333 -12.847 -18.600 1.00 79.75 172 LYS A C 1
ATOM 1380 O O . LYS A 1 172 ? 9.729 -13.873 -18.316 1.00 79.75 172 LYS A O 1
ATOM 1385 N N . ILE A 1 173 ? 9.801 -11.852 -19.313 1.00 79.06 173 ILE A N 1
ATOM 1386 C CA . ILE A 1 173 ? 8.410 -11.839 -19.796 1.00 79.06 173 ILE A CA 1
ATOM 1387 C C . ILE A 1 173 ? 8.170 -12.950 -20.837 1.00 79.06 173 ILE A C 1
ATOM 1389 O O . ILE A 1 173 ? 7.184 -13.672 -20.766 1.00 79.06 173 ILE A O 1
ATOM 1393 N N . THR A 1 174 ? 9.086 -13.126 -21.793 1.00 76.69 174 THR A N 1
ATOM 1394 C CA . THR A 1 174 ? 8.909 -14.027 -22.956 1.00 76.69 174 THR A CA 1
ATOM 1395 C C . THR A 1 174 ? 9.190 -15.509 -22.693 1.00 76.69 174 THR A C 1
ATOM 1397 O O . THR A 1 174 ? 8.953 -16.329 -23.574 1.00 76.69 174 THR A O 1
ATOM 1400 N N . LYS A 1 175 ? 9.688 -15.881 -21.507 1.00 66.00 175 LYS A N 1
ATOM 1401 C CA . LYS A 1 175 ? 9.931 -17.283 -21.113 1.00 66.00 175 LYS A CA 1
ATOM 1402 C C . LYS A 1 175 ? 8.687 -18.008 -20.560 1.00 66.00 175 LYS A C 1
ATOM 1404 O O . LYS A 1 175 ? 8.853 -19.010 -19.864 1.00 66.00 175 LYS A O 1
ATOM 1409 N N . GLN A 1 176 ? 7.486 -17.503 -20.858 1.00 54.97 176 GLN A N 1
ATOM 1410 C CA . GLN A 1 176 ? 6.208 -18.198 -20.643 1.00 54.97 176 GLN A CA 1
ATOM 1411 C C . GLN A 1 176 ? 6.138 -19.537 -21.387 1.00 54.97 176 GLN A C 1
ATOM 1413 O O . GLN A 1 176 ? 6.662 -19.623 -22.523 1.00 54.97 176 GLN A O 1
#

pLDDT: mean 85.44, std 11.23, range [41.62, 98.06]

Foldseek 3Di:
DQLLLVLLVVLVVLCVVVVDDPVVLCVVLDCQLPRVCQQRPDPDHDQQALSNVQSSCVSSVHDRPPSLLSNLSSQDDPLDGPLVRLLVSLLVCLVVVVVVSNVVSVVSCVPPPPVLVSLQVSLVVCVVVVVLVSSLVSLVSSLVVLVVCVVVPPPPDPPVVSVVSNVVSVVSNPPD